Protein AF-A0AAV4R094-F1 (afdb_monomer_lite)

Secondary structure (DSSP, 8-state):
-HHHHHHHHHHHHHTT--HHHHHHHHHHHHHHTTSHHHHHHHHHTHHHHHHHHHHHHHH-GGGHHHHHHHHHHHHHHHHTT----HHHHHHHHHHHHHH---HHHHHHHHHHHHHHHHH-HHHHHHHHHTTHHHHHHHGGGS---HHHHHHHHHHHHHH--

Organism: Caerostris extrusa (NCBI:txid172846)

pLDDT: mean 92.11, std 7.16, range [56.78, 98.31]

Foldseek 3Di:
DVVVVLVVLLVQLVVLPDPVSVLVSLVVLLCLLVDDVSVLVCQVCVLSVLVSLLVNLQVDLVCLQSVLSNLVSVLVCVVVVHPHPLLSSLVSLLSSLLRHQDQVSNLSSLVSLVVCVVVPVVNLVSCLVVLSLVSLVVCPPHDHDPSSVVSSVVVNVSNPD

Radius of gyration: 15.34 Å; chains: 1; bounding box: 38×36×38 Å

Sequence (161 aa):
MTDLVFHHLLQILKLEKPHVISTLALKTLCNYFYFKEGADLMVKFQKKIFNLVEQAVRSCENLHALVSMLYMNYAVAVYKHLLVSMGAYCLSLQKIVQIIKNPHSMFKLFVTIETMCIRHTSAYLTFKSLNLYSTLVTCKEYELDYKGNTIFKKLLKRFKP

Structure (mmCIF, N/CA/C/O backbone):
data_AF-A0AAV4R094-F1
#
_entry.id   AF-A0AAV4R094-F1
#
loop_
_atom_site.group_PDB
_atom_site.id
_atom_site.type_symbol
_atom_site.label_atom_id
_atom_site.label_alt_id
_atom_site.label_comp_id
_atom_site.label_asym_id
_atom_site.label_entity_id
_atom_site.label_seq_id
_atom_site.pdbx_PDB_ins_code
_atom_site.Cartn_x
_atom_site.Cartn_y
_atom_site.Cartn_z
_atom_site.occupancy
_atom_site.B_iso_or_equiv
_atom_site.auth_seq_id
_atom_site.auth_comp_id
_atom_site.auth_asym_id
_atom_site.auth_atom_id
_atom_site.pdbx_PDB_model_num
ATOM 1 N N . MET A 1 1 ? 18.091 -9.233 -18.490 1.00 56.78 1 MET A N 1
ATOM 2 C CA . MET A 1 1 ? 18.515 -10.040 -17.319 1.00 56.78 1 MET A CA 1
ATOM 3 C C . MET A 1 1 ? 17.735 -9.661 -16.055 1.00 56.78 1 MET A C 1
ATOM 5 O O . MET A 1 1 ? 17.260 -10.554 -15.366 1.00 56.78 1 MET A O 1
ATOM 9 N N . THR A 1 2 ? 17.520 -8.366 -15.794 1.00 62.50 2 THR A N 1
ATOM 10 C CA . THR A 1 2 ? 16.761 -7.818 -14.648 1.00 62.50 2 THR A CA 1
ATOM 11 C C . THR A 1 2 ? 15.332 -8.358 -14.529 1.00 62.50 2 THR A C 1
ATOM 13 O O . THR A 1 2 ? 14.902 -8.713 -13.433 1.00 62.50 2 THR A O 1
ATOM 16 N N . ASP A 1 3 ? 14.630 -8.519 -15.655 1.00 76.31 3 ASP A N 1
ATOM 17 C CA . ASP A 1 3 ? 13.266 -9.060 -15.678 1.00 76.31 3 ASP A CA 1
ATOM 18 C C . ASP A 1 3 ? 13.194 -10.506 -15.171 1.00 76.31 3 ASP A C 1
ATOM 20 O O . ASP A 1 3 ? 12.258 -10.845 -14.454 1.00 76.31 3 ASP A O 1
ATOM 24 N N . LEU A 1 4 ? 14.172 -11.365 -15.481 1.00 84.31 4 LEU A N 1
ATOM 25 C CA . LEU A 1 4 ? 14.138 -12.776 -15.071 1.00 84.31 4 LEU A CA 1
ATOM 26 C C . LEU A 1 4 ? 14.252 -12.917 -13.547 1.00 84.31 4 LEU A C 1
ATOM 28 O O . LEU A 1 4 ? 13.451 -13.616 -12.925 1.00 84.31 4 LEU A O 1
ATOM 32 N N . VAL A 1 5 ? 15.203 -12.195 -12.945 1.00 86.44 5 VAL A N 1
ATOM 33 C CA . VAL A 1 5 ? 15.382 -12.150 -11.485 1.00 86.44 5 VAL A CA 1
ATOM 34 C C . VAL A 1 5 ? 14.124 -11.597 -10.816 1.00 86.44 5 VAL A C 1
ATOM 36 O O . VAL A 1 5 ? 13.640 -12.163 -9.837 1.00 86.44 5 VAL A O 1
ATOM 39 N N . PHE A 1 6 ? 13.531 -10.549 -11.388 1.00 89.75 6 PHE A N 1
ATOM 40 C CA . PHE A 1 6 ? 12.298 -9.964 -10.876 1.00 89.75 6 PHE A CA 1
ATOM 41 C C . PHE A 1 6 ? 11.125 -10.955 -10.884 1.00 89.75 6 PHE A C 1
ATOM 43 O O . PHE A 1 6 ? 10.424 -11.109 -9.884 1.00 89.75 6 PHE A O 1
ATOM 50 N N . HIS A 1 7 ? 10.932 -11.691 -11.982 1.00 91.19 7 HIS A N 1
ATOM 51 C CA . HIS A 1 7 ? 9.893 -12.719 -12.063 1.00 91.19 7 HIS A CA 1
ATOM 52 C C . HIS A 1 7 ? 10.113 -13.841 -11.047 1.00 91.19 7 HIS A C 1
ATOM 54 O O . HIS A 1 7 ? 9.142 -14.305 -10.445 1.00 91.19 7 HIS A O 1
ATOM 60 N N . HIS A 1 8 ? 11.366 -14.238 -10.819 1.00 88.81 8 HIS A N 1
ATOM 61 C CA . HIS A 1 8 ? 11.705 -15.226 -9.804 1.00 88.81 8 HIS A CA 1
ATOM 62 C C . HIS A 1 8 ? 11.341 -14.744 -8.388 1.00 88.81 8 HIS A C 1
ATOM 64 O O . HIS A 1 8 ? 10.715 -15.484 -7.631 1.00 88.81 8 HIS A O 1
ATOM 70 N N . LEU A 1 9 ? 11.610 -13.476 -8.052 1.00 89.75 9 LEU A N 1
ATOM 71 C CA . LEU A 1 9 ? 11.192 -12.883 -6.772 1.00 89.75 9 LEU A CA 1
ATOM 72 C C . LEU A 1 9 ? 9.668 -12.908 -6.586 1.00 89.75 9 LEU A C 1
ATOM 74 O O . LEU A 1 9 ? 9.177 -13.228 -5.504 1.00 89.75 9 LEU A O 1
ATOM 78 N N . LEU A 1 10 ? 8.898 -12.627 -7.643 1.00 90.44 10 LEU A N 1
ATOM 79 C CA . LEU A 1 10 ? 7.436 -12.722 -7.579 1.00 90.44 10 LEU A CA 1
ATOM 80 C C . LEU A 1 10 ? 6.953 -14.168 -7.396 1.00 90.44 10 LEU A C 1
ATOM 82 O O . LEU A 1 10 ? 5.951 -14.398 -6.721 1.00 90.44 10 LEU A O 1
ATOM 86 N N . GLN A 1 11 ? 7.642 -15.148 -7.985 1.00 88.69 11 GLN A N 1
ATOM 87 C CA . GLN A 1 11 ? 7.332 -16.564 -7.768 1.00 88.69 11 GLN A CA 1
ATOM 88 C C . GLN A 1 11 ? 7.616 -16.992 -6.328 1.00 88.69 11 GLN A C 1
ATOM 90 O O . GLN A 1 11 ? 6.815 -17.728 -5.757 1.00 88.69 11 GLN A O 1
ATOM 95 N N . ILE A 1 12 ? 8.697 -16.497 -5.720 1.00 86.19 12 ILE A N 1
ATOM 96 C CA . ILE A 1 12 ? 8.996 -16.743 -4.304 1.00 86.19 12 ILE A CA 1
ATOM 97 C C . ILE A 1 12 ? 7.835 -16.279 -3.418 1.00 86.19 12 ILE A C 1
ATOM 99 O O . ILE A 1 12 ? 7.377 -17.054 -2.581 1.00 86.19 12 ILE A O 1
ATOM 103 N N . LEU A 1 13 ? 7.322 -15.061 -3.638 1.00 83.75 13 LEU A N 1
ATOM 104 C CA . LEU A 1 13 ? 6.181 -14.544 -2.872 1.00 83.75 13 LEU A CA 1
ATOM 105 C C . LEU A 1 13 ? 4.889 -15.335 -3.112 1.00 83.75 13 LEU A C 1
ATOM 107 O O . LEU A 1 13 ? 4.075 -15.448 -2.204 1.00 83.75 13 LEU A O 1
ATOM 111 N N . LYS A 1 14 ? 4.698 -15.892 -4.314 1.00 82.00 14 LYS A N 1
ATOM 112 C CA . LYS A 1 14 ? 3.514 -16.698 -4.652 1.00 82.00 14 LYS A CA 1
ATOM 113 C C . LYS A 1 14 ? 3.489 -18.044 -3.930 1.00 82.00 14 LYS A C 1
ATOM 115 O O . LYS A 1 14 ? 2.421 -18.540 -3.606 1.00 82.00 14 LYS A O 1
ATOM 120 N N . LEU A 1 15 ? 4.648 -18.672 -3.758 1.00 72.12 15 LEU A N 1
ATOM 121 C CA . LEU A 1 15 ? 4.747 -20.070 -3.332 1.00 72.12 15 LEU A CA 1
ATOM 122 C C . LEU A 1 15 ? 4.692 -20.265 -1.809 1.00 72.12 15 LEU A C 1
ATOM 124 O O . LEU A 1 15 ? 5.057 -21.345 -1.354 1.00 72.12 15 LEU A O 1
ATOM 128 N N . GLU A 1 16 ? 4.311 -19.236 -1.040 1.00 66.19 16 GLU A N 1
ATOM 129 C CA . GLU A 1 16 ? 4.264 -19.260 0.435 1.00 66.19 16 GLU A CA 1
ATOM 130 C C . GLU A 1 16 ? 5.509 -19.926 1.049 1.00 66.19 16 GLU A C 1
ATOM 132 O O . GLU A 1 16 ? 5.448 -20.729 1.978 1.00 66.19 16 GLU A O 1
ATOM 137 N N . LYS A 1 17 ? 6.679 -19.619 0.470 1.00 67.75 17 LYS A N 1
ATOM 138 C CA . LYS A 1 17 ? 7.967 -20.180 0.886 1.00 67.75 17 LYS A CA 1
ATOM 139 C C . LYS A 1 17 ? 8.249 -19.839 2.359 1.00 67.75 17 LYS A C 1
ATOM 141 O O . LYS A 1 17 ? 7.684 -18.866 2.869 1.00 67.75 17 LYS A O 1
ATOM 146 N N . PRO A 1 18 ? 9.164 -20.581 3.026 1.00 69.19 18 PRO A N 1
ATOM 147 C CA . PRO A 1 18 ? 9.541 -20.324 4.414 1.00 69.19 18 PRO A CA 1
ATOM 148 C C . PRO A 1 18 ? 9.716 -18.830 4.690 1.00 69.19 18 PRO A C 1
ATOM 150 O O . PRO A 1 18 ? 10.307 -18.123 3.870 1.00 69.19 18 PRO A O 1
ATOM 153 N N . HIS A 1 19 ? 9.222 -18.355 5.837 1.00 74.19 19 HIS A N 1
ATOM 154 C CA . HIS A 1 19 ? 9.100 -16.925 6.154 1.00 74.19 19 HIS A CA 1
ATOM 155 C C . HIS A 1 19 ? 10.361 -16.096 5.851 1.00 74.19 19 HIS A C 1
ATOM 157 O O . HIS A 1 19 ? 10.260 -14.952 5.403 1.00 74.19 19 HIS A O 1
ATOM 163 N N . VAL A 1 20 ? 11.550 -16.677 6.032 1.00 80.88 20 VAL A N 1
ATOM 164 C CA . VAL A 1 20 ? 12.847 -16.054 5.723 1.00 80.88 20 VAL A CA 1
ATOM 165 C C . VAL A 1 20 ? 12.977 -15.684 4.241 1.00 80.88 20 VAL A C 1
ATOM 167 O O . VAL A 1 20 ? 13.385 -14.570 3.917 1.00 80.88 20 VAL A O 1
ATOM 170 N N . ILE A 1 21 ? 12.592 -16.579 3.330 1.00 83.88 21 ILE A N 1
ATOM 171 C CA . ILE A 1 21 ? 12.726 -16.367 1.884 1.00 83.88 21 ILE A CA 1
ATOM 172 C C . ILE A 1 21 ? 11.742 -15.284 1.419 1.00 83.88 21 ILE A C 1
ATOM 174 O O . ILE A 1 21 ? 12.127 -14.375 0.684 1.00 83.88 21 ILE A O 1
ATOM 178 N N . SER A 1 22 ? 10.503 -15.310 1.917 1.00 84.81 22 SER A N 1
ATOM 179 C CA . SER A 1 22 ? 9.492 -14.276 1.645 1.00 84.81 22 SER A CA 1
ATOM 180 C C . SER A 1 22 ? 9.914 -12.900 2.180 1.00 84.81 22 SER A C 1
ATOM 182 O O . SER A 1 22 ? 9.751 -11.885 1.502 1.00 84.81 22 SER A O 1
ATOM 184 N N . THR A 1 23 ? 10.543 -12.865 3.360 1.00 89.94 23 THR A N 1
ATOM 185 C CA . THR A 1 23 ? 11.120 -11.647 3.952 1.00 89.94 23 THR A CA 1
ATOM 186 C C . THR A 1 23 ? 12.227 -11.068 3.069 1.00 89.94 23 THR A C 1
ATOM 188 O O . THR A 1 23 ? 12.237 -9.866 2.803 1.00 89.94 23 THR A O 1
ATOM 191 N N . LEU A 1 24 ? 13.156 -11.905 2.594 1.00 91.12 24 LEU A N 1
ATOM 192 C CA . LEU A 1 24 ? 14.241 -11.470 1.711 1.00 91.12 24 LEU A CA 1
ATOM 193 C C . LEU A 1 24 ? 13.711 -10.991 0.360 1.00 91.12 24 LEU A C 1
ATOM 195 O O . LEU A 1 24 ? 14.120 -9.930 -0.100 1.00 91.12 24 LEU A O 1
ATOM 199 N N . ALA A 1 25 ? 12.761 -11.708 -0.240 1.00 92.38 25 ALA A N 1
ATOM 200 C CA . ALA A 1 25 ? 12.142 -11.283 -1.490 1.00 92.38 25 ALA A CA 1
ATOM 201 C C . ALA A 1 25 ? 11.470 -9.911 -1.350 1.00 92.38 25 ALA A C 1
ATOM 203 O O . ALA A 1 25 ? 11.681 -9.038 -2.189 1.00 92.38 25 ALA A O 1
ATOM 204 N N . LEU A 1 26 ? 10.729 -9.683 -0.262 1.00 93.75 26 LEU A N 1
ATOM 205 C CA . LEU A 1 26 ? 10.066 -8.405 -0.019 1.00 93.75 26 LEU A CA 1
ATOM 206 C C . LEU A 1 26 ? 11.062 -7.269 0.265 1.00 93.75 26 LEU A C 1
ATOM 208 O O . LEU A 1 26 ? 10.890 -6.177 -0.271 1.00 93.75 26 LEU A O 1
ATOM 212 N N . LYS A 1 27 ? 12.136 -7.522 1.030 1.00 94.81 27 LYS A N 1
ATOM 213 C CA . LYS A 1 27 ? 13.251 -6.566 1.194 1.00 94.81 27 LYS A CA 1
ATOM 214 C C . LYS A 1 27 ? 13.854 -6.183 -0.151 1.00 94.81 27 LYS A C 1
ATOM 216 O O . LYS A 1 27 ? 14.048 -5.002 -0.426 1.00 94.81 27 LYS A O 1
ATOM 221 N N . THR A 1 28 ? 14.112 -7.176 -0.995 1.00 95.12 28 THR A N 1
ATOM 222 C CA . THR A 1 28 ? 14.647 -6.951 -2.331 1.00 95.12 28 THR A CA 1
ATOM 223 C C . THR A 1 28 ? 13.688 -6.086 -3.145 1.00 95.12 28 THR A C 1
ATOM 225 O O . THR A 1 28 ? 14.118 -5.059 -3.656 1.00 95.12 28 THR A O 1
ATOM 228 N N . LEU A 1 29 ? 12.386 -6.396 -3.182 1.00 95.88 29 LEU A N 1
ATOM 229 C CA . LEU A 1 29 ? 11.380 -5.559 -3.854 1.00 95.88 29 LEU A CA 1
ATOM 230 C C . LEU A 1 29 ? 11.325 -4.123 -3.310 1.00 95.88 29 LEU A C 1
ATOM 232 O O . LEU A 1 29 ? 11.198 -3.185 -4.093 1.00 95.88 29 LEU A O 1
ATOM 236 N N . CYS A 1 30 ? 11.455 -3.917 -1.997 1.00 96.88 30 CYS A N 1
ATOM 237 C CA . CYS A 1 30 ? 11.569 -2.568 -1.441 1.00 96.88 30 CYS A CA 1
ATOM 238 C C . CYS A 1 30 ? 12.788 -1.831 -2.016 1.00 96.88 30 CYS A C 1
ATOM 240 O O . CYS A 1 30 ? 12.668 -0.667 -2.395 1.00 96.88 30 CYS A O 1
ATOM 242 N N . ASN A 1 31 ? 13.926 -2.515 -2.147 1.00 96.81 31 ASN A N 1
ATOM 243 C CA . ASN A 1 31 ? 15.164 -1.944 -2.680 1.00 96.81 31 ASN A CA 1
ATOM 244 C C . ASN A 1 31 ? 15.123 -1.681 -4.194 1.00 96.81 31 ASN A C 1
ATOM 246 O O . ASN A 1 31 ? 15.848 -0.807 -4.664 1.00 96.81 31 ASN A O 1
ATOM 250 N N . TYR A 1 32 ? 14.257 -2.357 -4.961 1.00 96.12 32 TYR A N 1
ATOM 251 C CA . TYR A 1 32 ? 14.085 -2.083 -6.398 1.00 96.12 32 TYR A CA 1
ATOM 252 C C . TYR A 1 32 ? 13.698 -0.618 -6.673 1.00 96.12 32 TYR A C 1
ATOM 254 O O . TYR A 1 32 ? 14.049 -0.089 -7.719 1.00 96.12 32 TYR A O 1
ATOM 262 N N . PHE A 1 33 ? 13.060 0.076 -5.725 1.00 96.69 33 PHE A N 1
ATOM 263 C CA . PHE A 1 33 ? 12.726 1.499 -5.859 1.00 96.69 33 PHE A CA 1
ATOM 264 C C . PHE A 1 33 ? 13.925 2.461 -5.799 1.00 96.69 33 PHE A C 1
ATOM 266 O O . PHE A 1 33 ? 13.756 3.650 -6.079 1.00 96.69 33 PHE A O 1
ATOM 273 N N . TYR A 1 34 ? 15.113 1.993 -5.405 1.00 94.25 34 TYR A N 1
ATOM 274 C CA . TYR A 1 34 ? 16.302 2.842 -5.299 1.00 94.25 34 TYR A CA 1
ATOM 275 C C . TYR A 1 34 ? 16.873 3.225 -6.675 1.00 94.25 34 TYR A C 1
ATOM 277 O O . TYR A 1 34 ? 17.371 4.337 -6.841 1.00 94.25 34 TYR A O 1
ATOM 285 N N . PHE A 1 35 ? 16.741 2.347 -7.673 1.00 91.81 35 PHE A N 1
ATOM 286 C CA . PHE A 1 35 ? 17.236 2.558 -9.038 1.00 91.81 35 PHE A CA 1
ATOM 287 C C . PHE A 1 35 ? 16.067 2.721 -10.018 1.00 91.81 35 PHE A C 1
ATOM 289 O O . PHE A 1 35 ? 14.991 2.160 -9.804 1.00 91.81 35 PHE A O 1
ATOM 296 N N . LYS A 1 36 ? 16.266 3.478 -11.103 1.00 91.50 36 LYS A N 1
ATOM 297 C CA . LYS A 1 36 ? 15.194 3.852 -12.041 1.00 91.50 36 LYS A CA 1
ATOM 298 C C . LYS A 1 36 ? 14.546 2.633 -12.700 1.00 91.50 36 LYS A C 1
ATOM 300 O O . LYS A 1 36 ? 13.336 2.462 -12.610 1.00 91.50 36 LYS A O 1
ATOM 305 N N . GLU A 1 37 ? 15.355 1.753 -13.280 1.00 93.38 37 GLU A N 1
ATOM 306 C CA . GLU A 1 37 ? 14.902 0.542 -13.971 1.00 93.38 37 GLU A CA 1
ATOM 307 C C . GLU A 1 37 ? 14.136 -0.380 -13.019 1.00 93.38 37 GLU A C 1
ATOM 309 O O . GLU A 1 37 ? 13.174 -1.046 -13.402 1.00 93.38 37 GLU A O 1
ATOM 314 N N . GLY A 1 38 ? 14.554 -0.408 -11.752 1.00 95.31 38 GLY A N 1
ATOM 315 C CA . GLY A 1 38 ? 13.879 -1.193 -10.738 1.00 95.31 38 GLY A CA 1
ATOM 316 C C . GLY A 1 38 ? 12.522 -0.606 -10.354 1.00 95.31 38 GLY A C 1
ATOM 317 O O . GLY A 1 38 ? 11.539 -1.345 -10.285 1.00 95.31 38 GLY A O 1
ATOM 318 N N . ALA A 1 39 ? 12.434 0.713 -10.175 1.00 96.38 39 ALA A N 1
ATOM 319 C CA . ALA A 1 39 ? 11.173 1.400 -9.918 1.00 96.38 39 ALA A CA 1
ATOM 320 C C . ALA A 1 39 ? 10.187 1.224 -11.088 1.00 96.38 39 ALA A C 1
ATOM 322 O O . ALA A 1 39 ? 9.007 0.957 -10.852 1.00 96.38 39 ALA A O 1
ATOM 323 N N . ASP A 1 40 ? 10.672 1.271 -12.331 1.00 95.62 40 ASP A N 1
ATOM 324 C CA . ASP A 1 40 ? 9.862 1.023 -13.528 1.00 95.62 40 ASP A CA 1
ATOM 325 C C . ASP A 1 40 ? 9.262 -0.394 -13.522 1.00 95.62 40 ASP A C 1
ATOM 327 O O . ASP A 1 40 ? 8.079 -0.571 -13.824 1.00 95.62 40 ASP A O 1
ATOM 331 N N . LEU A 1 41 ? 10.024 -1.409 -13.092 1.00 96.38 41 LEU A N 1
ATOM 332 C CA . LEU A 1 41 ? 9.503 -2.770 -12.906 1.00 96.38 41 LEU A CA 1
ATOM 333 C C . LEU A 1 41 ? 8.444 -2.846 -11.802 1.00 96.38 41 LEU A C 1
ATOM 335 O O . LEU A 1 41 ? 7.411 -3.496 -11.991 1.00 96.38 41 LEU A O 1
ATOM 339 N N . MET A 1 42 ? 8.653 -2.160 -10.676 1.00 97.50 42 MET A N 1
ATOM 340 C CA . MET A 1 42 ? 7.665 -2.112 -9.594 1.00 97.50 42 MET A CA 1
ATOM 341 C C . MET A 1 42 ? 6.337 -1.521 -10.079 1.00 97.50 42 MET A C 1
ATOM 343 O O . MET A 1 42 ? 5.274 -2.074 -9.803 1.00 97.50 42 MET A O 1
ATOM 347 N N . VAL A 1 43 ? 6.381 -0.452 -10.875 1.00 97.06 43 VAL A N 1
ATOM 348 C CA . VAL A 1 43 ? 5.184 0.163 -11.468 1.00 97.06 43 VAL A CA 1
ATOM 349 C C . VAL A 1 43 ? 4.546 -0.746 -12.518 1.00 97.06 43 VAL A C 1
ATOM 351 O O . VAL A 1 43 ? 3.340 -0.993 -12.468 1.00 97.06 43 VAL A 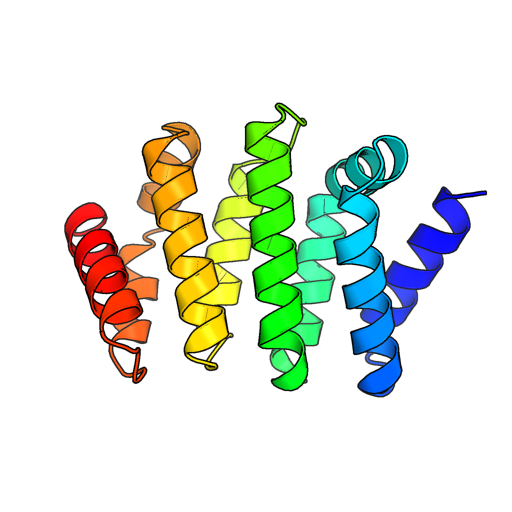O 1
ATOM 354 N N . LYS A 1 44 ? 5.344 -1.320 -13.425 1.00 96.25 44 LYS A N 1
ATOM 355 C CA . LYS A 1 44 ? 4.873 -2.229 -14.484 1.00 96.25 44 LYS A CA 1
ATOM 356 C C . LYS A 1 44 ? 4.111 -3.433 -13.924 1.00 96.25 44 LYS A C 1
ATOM 358 O O . LYS A 1 44 ? 3.092 -3.835 -14.481 1.00 96.25 44 LYS A O 1
ATOM 363 N N . PHE A 1 45 ? 4.577 -3.999 -12.811 1.00 96.44 45 PHE A N 1
ATOM 364 C CA . PHE A 1 45 ? 3.979 -5.183 -12.184 1.00 96.44 45 PHE A CA 1
ATOM 365 C C . PHE A 1 45 ? 3.140 -4.871 -10.935 1.00 96.44 45 PHE A C 1
ATOM 367 O O . PHE A 1 45 ? 2.760 -5.793 -10.207 1.00 96.44 45 PHE A O 1
ATOM 374 N N . GLN A 1 46 ? 2.789 -3.602 -10.711 1.00 97.31 46 GLN A N 1
ATOM 375 C CA . GLN A 1 46 ? 2.128 -3.093 -9.506 1.00 97.31 46 GLN A CA 1
ATOM 376 C C . GLN A 1 46 ? 0.968 -3.972 -9.011 1.00 97.31 46 GLN A C 1
ATOM 378 O O . GLN A 1 46 ? 0.970 -4.423 -7.867 1.00 97.31 46 GLN A O 1
ATOM 383 N N . LYS A 1 47 ? -0.022 -4.260 -9.871 1.00 96.12 47 LYS A N 1
ATOM 384 C CA . LYS A 1 47 ? -1.207 -5.058 -9.491 1.00 96.12 47 LYS A CA 1
ATOM 385 C C . LYS A 1 47 ? -0.833 -6.466 -9.022 1.00 96.12 47 LYS A C 1
ATOM 387 O O . LYS A 1 47 ? -1.388 -6.964 -8.047 1.00 96.12 47 LYS A O 1
ATOM 392 N N . LYS A 1 48 ? 0.121 -7.104 -9.706 1.00 96.00 48 LYS A N 1
ATOM 393 C CA . LYS A 1 48 ? 0.594 -8.448 -9.358 1.00 96.00 48 LYS A CA 1
ATOM 394 C C . LYS A 1 48 ? 1.314 -8.435 -8.012 1.00 96.00 48 LYS A C 1
ATOM 396 O O . LYS A 1 48 ? 1.049 -9.298 -7.185 1.00 96.00 48 LYS A O 1
ATOM 401 N N . ILE A 1 49 ? 2.172 -7.442 -7.782 1.00 97.19 49 ILE A N 1
ATOM 402 C CA . ILE A 1 49 ? 2.888 -7.264 -6.511 1.00 97.19 49 ILE A CA 1
ATOM 403 C C . ILE A 1 49 ? 1.896 -7.075 -5.364 1.00 97.19 49 ILE A C 1
ATOM 405 O O . ILE A 1 49 ? 2.013 -7.752 -4.351 1.00 97.19 49 ILE A O 1
ATOM 409 N N . PHE A 1 50 ? 0.892 -6.215 -5.535 1.00 97.31 50 PHE A N 1
ATOM 410 C CA . PHE A 1 50 ? -0.137 -5.978 -4.523 1.00 97.31 50 PHE A CA 1
ATOM 411 C C . PHE A 1 50 ? -0.895 -7.241 -4.131 1.00 97.31 50 PHE A C 1
ATOM 413 O O . PHE A 1 50 ? -1.026 -7.505 -2.942 1.00 97.31 50 PHE A O 1
ATOM 420 N N . ASN A 1 51 ? -1.323 -8.049 -5.100 1.00 94.56 51 ASN A N 1
ATOM 421 C CA . ASN A 1 51 ? -2.021 -9.299 -4.802 1.00 94.56 51 ASN A CA 1
ATOM 422 C C . ASN A 1 51 ? -1.131 -10.283 -4.027 1.00 94.56 51 ASN A C 1
ATOM 424 O O . ASN A 1 51 ? -1.580 -10.885 -3.056 1.00 94.56 51 ASN A O 1
ATOM 428 N N . LEU A 1 52 ? 0.137 -10.420 -4.429 1.00 93.69 52 LEU A N 1
ATOM 429 C CA . LEU A 1 52 ? 1.090 -11.313 -3.762 1.00 93.69 52 LEU A CA 1
ATOM 430 C C . LEU A 1 52 ? 1.415 -10.845 -2.339 1.00 93.69 52 LEU A C 1
ATOM 432 O O . LEU A 1 52 ? 1.502 -11.654 -1.422 1.00 93.69 52 LEU A O 1
ATOM 436 N N . VAL A 1 53 ? 1.566 -9.537 -2.143 1.00 94.06 53 VAL A N 1
ATOM 437 C CA . VAL A 1 53 ? 1.838 -8.944 -0.830 1.00 94.06 53 VAL A CA 1
ATOM 438 C C . VAL A 1 53 ? 0.629 -9.061 0.095 1.00 94.06 53 VAL A C 1
ATOM 440 O O . VAL A 1 53 ? 0.804 -9.390 1.263 1.00 94.06 53 VAL A O 1
ATOM 443 N N . GLU A 1 54 ? -0.586 -8.852 -0.418 1.00 93.81 54 GLU A N 1
ATOM 444 C CA . GLU A 1 54 ? -1.831 -9.045 0.335 1.00 93.81 54 GLU A CA 1
ATOM 445 C C . GLU A 1 54 ? -1.966 -10.490 0.845 1.00 93.81 54 GLU A C 1
ATOM 447 O O . GLU A 1 54 ? -2.406 -10.710 1.970 1.00 93.81 54 GLU A O 1
ATOM 452 N N . GLN A 1 55 ? -1.562 -11.479 0.041 1.00 90.69 55 GLN A N 1
ATOM 453 C CA . GLN A 1 55 ? -1.531 -12.888 0.447 1.00 90.69 55 GLN A CA 1
ATOM 454 C C . GLN A 1 55 ? -0.435 -13.148 1.487 1.00 90.69 55 GLN A C 1
ATOM 456 O O . GLN A 1 55 ? -0.719 -13.666 2.565 1.00 90.69 55 GLN A O 1
ATOM 461 N N . ALA A 1 56 ? 0.798 -12.718 1.211 1.00 89.38 56 ALA A N 1
ATOM 462 C CA . ALA A 1 56 ? 1.940 -12.956 2.091 1.00 89.38 56 ALA A CA 1
ATOM 463 C C . ALA A 1 56 ? 1.779 -12.300 3.474 1.00 89.38 56 ALA A C 1
ATOM 465 O O . ALA A 1 56 ? 2.162 -12.877 4.487 1.00 89.38 56 ALA A O 1
ATOM 466 N N . VAL A 1 57 ? 1.199 -11.100 3.546 1.00 90.81 57 VAL A N 1
ATOM 467 C CA . VAL A 1 57 ? 1.052 -10.373 4.815 1.00 90.81 57 VAL A CA 1
ATOM 468 C C . VAL A 1 57 ? 0.034 -11.022 5.756 1.00 90.81 57 VAL A C 1
ATOM 470 O O . VAL A 1 57 ? 0.173 -10.903 6.968 1.00 90.81 57 VAL A O 1
ATOM 473 N N . ARG A 1 58 ? -0.951 -11.759 5.222 1.00 90.19 58 ARG A N 1
ATOM 474 C CA . ARG A 1 58 ? -1.935 -12.495 6.029 1.00 90.19 58 ARG A CA 1
ATOM 475 C C . ARG A 1 58 ? -1.334 -13.717 6.715 1.00 90.19 58 ARG A C 1
ATOM 477 O O . ARG A 1 58 ? -1.829 -14.111 7.764 1.00 90.19 58 ARG A O 1
ATOM 484 N N . SER A 1 59 ? -0.297 -14.314 6.132 1.00 84.81 59 SER A N 1
ATOM 485 C CA . SER A 1 59 ? 0.326 -15.527 6.666 1.00 84.81 59 SER A CA 1
ATOM 486 C C . SER A 1 59 ? 1.467 -15.248 7.644 1.00 84.81 59 SER A C 1
ATOM 488 O O . SER A 1 59 ? 1.910 -16.167 8.331 1.00 84.81 59 SER A O 1
ATOM 490 N N . CYS A 1 60 ? 1.979 -14.011 7.723 1.00 84.56 60 CYS A N 1
ATOM 491 C CA . CYS A 1 60 ? 3.150 -13.705 8.542 1.00 84.56 60 CYS A CA 1
ATOM 492 C C . CYS A 1 60 ? 3.211 -12.247 9.020 1.00 84.56 60 CYS A C 1
ATOM 494 O O . CYS A 1 60 ? 3.558 -11.340 8.259 1.00 84.56 60 CYS A O 1
ATOM 496 N N . GLU A 1 61 ? 3.013 -12.032 10.323 1.00 86.44 61 GLU A N 1
ATOM 497 C CA . GLU A 1 61 ? 3.084 -10.693 10.927 1.00 86.44 61 GLU A CA 1
ATOM 498 C C . GLU A 1 61 ? 4.476 -10.047 10.827 1.00 86.44 61 GLU A C 1
ATOM 500 O O . GLU A 1 61 ? 4.596 -8.821 10.765 1.00 86.44 61 GLU A O 1
ATOM 505 N N . ASN A 1 62 ? 5.541 -10.851 10.715 1.00 87.38 62 ASN A N 1
ATOM 506 C CA . ASN A 1 62 ? 6.910 -10.351 10.534 1.00 87.38 62 ASN A CA 1
ATOM 507 C C . ASN A 1 62 ? 7.080 -9.549 9.231 1.00 87.38 62 ASN A C 1
ATOM 509 O O . ASN A 1 62 ? 8.030 -8.776 9.094 1.00 87.38 62 ASN A O 1
ATOM 513 N N . LEU A 1 63 ? 6.158 -9.695 8.274 1.00 92.31 63 LEU A N 1
ATOM 514 C CA . LEU A 1 63 ? 6.178 -8.942 7.024 1.00 92.31 63 LEU A CA 1
ATOM 515 C C . LEU A 1 63 ? 5.553 -7.547 7.153 1.00 92.31 63 LEU A C 1
ATOM 517 O O . LEU A 1 63 ? 5.802 -6.714 6.283 1.00 92.31 63 LEU A O 1
ATOM 521 N N . HIS A 1 64 ? 4.816 -7.234 8.227 1.00 94.44 64 HIS A N 1
ATOM 522 C CA . HIS A 1 64 ? 4.119 -5.947 8.398 1.00 94.44 64 HIS A CA 1
ATOM 523 C C . HIS A 1 64 ? 5.040 -4.730 8.181 1.00 94.44 64 HIS A C 1
ATOM 525 O O . HIS A 1 64 ? 4.690 -3.780 7.469 1.00 94.44 64 HIS A O 1
ATOM 531 N N . ALA A 1 65 ? 6.253 -4.773 8.737 1.00 94.50 65 ALA A N 1
ATOM 532 C CA . ALA A 1 65 ? 7.214 -3.677 8.629 1.00 94.50 65 ALA A CA 1
ATOM 533 C C . ALA A 1 65 ? 7.726 -3.478 7.192 1.00 94.50 65 ALA A C 1
ATOM 535 O O . ALA A 1 65 ? 7.905 -2.347 6.741 1.00 94.50 65 ALA A O 1
ATOM 536 N N . LEU A 1 66 ? 7.940 -4.570 6.459 1.00 96.00 66 LEU A N 1
ATOM 537 C CA . LEU A 1 66 ? 8.411 -4.525 5.076 1.00 96.00 66 LEU A CA 1
ATOM 538 C C . LEU A 1 66 ? 7.294 -4.138 4.112 1.00 96.00 66 LEU A C 1
ATOM 540 O O . LEU A 1 66 ? 7.518 -3.351 3.199 1.00 96.00 66 LEU A O 1
ATOM 544 N N . VAL A 1 67 ? 6.080 -4.636 4.345 1.00 96.81 67 VAL A N 1
ATOM 545 C CA . VAL A 1 67 ? 4.906 -4.265 3.558 1.00 96.81 67 VAL A CA 1
ATOM 546 C C . VAL A 1 67 ? 4.618 -2.781 3.727 1.00 96.81 67 VAL A C 1
ATOM 548 O O . VAL A 1 67 ? 4.502 -2.077 2.732 1.00 96.81 67 VAL A O 1
ATOM 551 N N . SER A 1 68 ? 4.591 -2.260 4.956 1.00 97.12 68 SER A N 1
ATOM 552 C CA . SER A 1 68 ? 4.396 -0.818 5.165 1.00 97.12 68 SER A CA 1
ATOM 553 C C . SER A 1 68 ? 5.465 0.033 4.469 1.00 97.12 68 SER A C 1
ATOM 555 O O . SER A 1 68 ? 5.131 1.039 3.844 1.00 97.12 68 SER A O 1
ATOM 557 N N . MET A 1 69 ? 6.726 -0.411 4.471 1.00 97.38 69 MET A N 1
ATOM 558 C CA . MET A 1 69 ? 7.804 0.229 3.710 1.00 97.38 69 MET A CA 1
ATOM 559 C C . MET A 1 69 ? 7.574 0.174 2.193 1.00 97.38 69 MET A C 1
ATOM 561 O O . MET A 1 69 ? 7.786 1.173 1.510 1.00 97.38 69 MET A O 1
ATOM 565 N N . LEU A 1 70 ? 7.084 -0.947 1.658 1.00 98.00 70 LEU A N 1
ATOM 566 C CA . LEU A 1 70 ? 6.752 -1.072 0.240 1.00 98.00 70 LEU A CA 1
ATOM 567 C C . LEU A 1 70 ? 5.712 -0.022 -0.190 1.00 98.00 70 LEU A C 1
ATOM 569 O O . LEU A 1 70 ? 5.900 0.644 -1.207 1.00 98.00 70 LEU A O 1
ATOM 573 N N . TYR A 1 71 ? 4.640 0.176 0.587 1.00 98.19 71 TYR A N 1
ATOM 574 C CA . TYR A 1 71 ? 3.622 1.194 0.277 1.00 98.19 71 TYR A CA 1
ATOM 575 C C . TYR A 1 71 ? 4.150 2.624 0.400 1.00 98.19 71 TYR A C 1
ATOM 577 O O . TYR A 1 71 ? 3.736 3.479 -0.389 1.00 98.19 71 TYR A O 1
ATOM 585 N N . MET A 1 72 ? 5.073 2.882 1.331 1.00 97.75 72 MET A N 1
ATOM 586 C CA . MET A 1 72 ? 5.792 4.159 1.392 1.00 97.75 72 MET A CA 1
ATOM 587 C C . MET A 1 72 ? 6.644 4.374 0.138 1.00 97.75 72 MET A C 1
ATOM 589 O O . MET A 1 72 ? 6.613 5.460 -0.436 1.00 97.75 72 MET A O 1
ATOM 593 N N . ASN A 1 73 ? 7.342 3.346 -0.350 1.00 97.94 73 ASN A N 1
ATOM 594 C CA . ASN A 1 73 ? 8.147 3.454 -1.568 1.00 97.94 73 ASN A CA 1
ATOM 595 C C . ASN A 1 73 ? 7.282 3.717 -2.808 1.00 97.94 73 ASN A C 1
ATOM 597 O O . ASN A 1 73 ? 7.647 4.547 -3.639 1.00 97.94 73 ASN A O 1
ATOM 601 N N . TYR A 1 74 ? 6.100 3.101 -2.904 1.00 98.06 74 TYR A N 1
ATOM 602 C CA . TYR A 1 74 ? 5.128 3.451 -3.943 1.00 98.06 74 TYR A CA 1
ATOM 603 C C . TYR A 1 74 ? 4.640 4.901 -3.822 1.00 98.06 74 TYR A C 1
ATOM 605 O O . TYR A 1 74 ? 4.547 5.578 -4.841 1.00 98.06 74 TYR A O 1
ATOM 613 N N . ALA A 1 75 ? 4.374 5.407 -2.613 1.00 96.94 75 ALA A N 1
ATOM 614 C CA . ALA A 1 75 ? 4.021 6.817 -2.417 1.00 96.94 75 ALA A CA 1
ATOM 615 C C . ALA A 1 75 ? 5.149 7.757 -2.873 1.00 96.94 75 ALA A C 1
ATOM 617 O O . ALA A 1 75 ? 4.897 8.751 -3.554 1.00 96.94 75 ALA A O 1
ATOM 618 N N . VAL A 1 76 ? 6.404 7.413 -2.569 1.00 95.38 76 VAL A N 1
ATOM 619 C CA . VAL A 1 76 ? 7.581 8.145 -3.062 1.00 95.38 76 VAL A CA 1
ATOM 620 C C . VAL A 1 76 ? 7.677 8.068 -4.587 1.00 95.38 76 VAL A C 1
ATOM 622 O O . VAL A 1 76 ? 8.006 9.069 -5.217 1.00 95.38 76 VAL A O 1
ATOM 625 N N . ALA A 1 77 ? 7.359 6.927 -5.202 1.00 95.75 77 ALA A N 1
ATOM 626 C CA . ALA A 1 77 ? 7.314 6.804 -6.656 1.00 95.75 77 ALA A CA 1
ATOM 627 C C . ALA A 1 77 ? 6.249 7.723 -7.278 1.00 95.75 77 ALA A C 1
ATOM 629 O O . ALA A 1 77 ? 6.529 8.377 -8.279 1.00 95.75 77 ALA A O 1
ATOM 630 N N . VAL A 1 78 ? 5.072 7.859 -6.652 1.00 94.81 78 VAL A N 1
ATOM 631 C CA . VAL A 1 78 ? 4.074 8.854 -7.085 1.00 94.81 78 VAL A CA 1
ATOM 632 C C . VAL A 1 78 ? 4.630 10.273 -6.978 1.00 94.81 78 VAL A C 1
ATOM 634 O O . VAL A 1 78 ? 4.510 11.050 -7.922 1.00 94.81 78 VAL A O 1
ATOM 637 N N . TYR A 1 79 ? 5.270 10.609 -5.855 1.00 91.88 79 TYR A N 1
ATOM 638 C CA . TYR A 1 79 ? 5.886 11.923 -5.655 1.00 91.88 79 TYR A CA 1
ATOM 639 C C . TYR A 1 79 ? 6.968 12.226 -6.705 1.00 91.88 79 TYR A C 1
ATOM 641 O O . TYR A 1 79 ? 7.084 13.357 -7.162 1.00 91.88 79 TYR A O 1
ATOM 649 N N . LYS A 1 80 ? 7.715 11.204 -7.138 1.00 92.75 80 LYS A N 1
ATOM 650 C CA . LYS A 1 80 ? 8.700 11.267 -8.230 1.00 92.75 80 LYS A CA 1
ATOM 651 C C . LYS A 1 80 ? 8.078 11.190 -9.636 1.00 92.75 80 LYS A C 1
ATOM 653 O O . LYS A 1 80 ? 8.801 10.978 -10.603 1.00 92.75 80 LYS A O 1
ATOM 658 N N . HIS A 1 81 ? 6.760 11.350 -9.758 1.00 93.25 81 HIS A N 1
ATOM 659 C CA . HIS A 1 81 ? 6.015 11.353 -11.021 1.00 93.25 81 HIS A CA 1
ATOM 660 C C . HIS A 1 81 ? 6.080 10.045 -11.830 1.00 93.25 81 HIS A C 1
ATOM 662 O O . HIS A 1 81 ? 5.849 10.059 -13.040 1.00 93.25 81 HIS A O 1
ATOM 668 N N . LEU A 1 82 ? 6.339 8.898 -11.188 1.00 95.31 82 LEU A N 1
ATOM 669 C CA . LEU A 1 82 ? 6.165 7.607 -11.855 1.00 95.31 82 LEU A CA 1
ATOM 670 C C . LEU A 1 82 ? 4.674 7.299 -12.062 1.00 95.31 82 LEU A C 1
ATOM 672 O O . LEU A 1 82 ? 3.825 7.668 -11.248 1.00 95.31 82 LEU A O 1
ATOM 676 N N . LEU A 1 83 ? 4.361 6.562 -13.133 1.00 95.38 83 LEU A N 1
ATOM 677 C CA . LEU A 1 83 ? 2.996 6.223 -13.568 1.00 95.38 83 LEU A CA 1
ATOM 678 C C . LEU A 1 83 ? 2.333 5.123 -12.714 1.00 95.38 83 LEU A C 1
ATOM 680 O O . LEU A 1 83 ? 1.801 4.139 -13.224 1.00 95.38 83 LEU A O 1
ATOM 684 N N . VAL A 1 84 ? 2.361 5.281 -11.392 1.00 96.94 84 VAL A N 1
ATOM 685 C CA . VAL A 1 84 ? 1.669 4.400 -10.447 1.00 96.94 84 VAL A CA 1
ATOM 686 C C . VAL A 1 84 ? 0.159 4.521 -10.656 1.00 96.94 84 VAL A C 1
ATOM 688 O O . VAL A 1 84 ? -0.409 5.613 -10.612 1.00 96.94 84 VAL A O 1
ATOM 691 N N . SER A 1 85 ? -0.531 3.391 -10.810 1.00 97.06 85 SER A N 1
ATOM 692 C CA . SER A 1 85 ? -1.993 3.373 -10.841 1.00 97.06 85 SER A CA 1
ATOM 693 C C . SER A 1 85 ? -2.545 3.731 -9.459 1.00 97.06 85 SER A C 1
ATOM 695 O O . SER A 1 85 ? -2.535 2.902 -8.545 1.00 97.06 85 SER A O 1
ATOM 697 N N . MET A 1 86 ? -3.032 4.966 -9.305 1.00 96.44 86 MET A N 1
ATOM 698 C CA . MET A 1 86 ? -3.542 5.480 -8.026 1.00 96.44 86 MET A CA 1
ATOM 699 C C . MET A 1 86 ? -4.722 4.655 -7.499 1.00 96.44 86 MET A C 1
ATOM 701 O O . MET A 1 86 ? -4.754 4.309 -6.323 1.00 96.44 86 MET A O 1
ATOM 705 N N . GLY A 1 87 ? -5.650 4.265 -8.378 1.00 97.81 87 GLY A N 1
ATOM 706 C CA . GLY A 1 87 ? -6.794 3.426 -8.012 1.00 97.81 87 GLY A CA 1
ATOM 707 C C . GLY A 1 87 ? -6.372 2.085 -7.410 1.00 97.81 87 GLY A C 1
ATOM 708 O O . GLY A 1 87 ? -6.830 1.707 -6.332 1.00 97.81 87 GLY A O 1
ATOM 709 N N . ALA A 1 88 ? -5.436 1.392 -8.071 1.00 97.69 88 ALA A N 1
ATOM 710 C CA . ALA A 1 88 ? -4.901 0.128 -7.572 1.00 97.69 88 ALA A CA 1
ATOM 711 C C . ALA A 1 88 ? -4.123 0.314 -6.261 1.00 97.69 88 ALA A C 1
ATOM 713 O O . ALA A 1 88 ? -4.213 -0.532 -5.373 1.00 97.69 88 ALA A O 1
ATOM 714 N N . TYR A 1 89 ? -3.377 1.416 -6.135 1.00 98.19 89 TYR A N 1
ATOM 715 C CA . TYR A 1 89 ? -2.630 1.755 -4.928 1.00 98.19 89 TYR A CA 1
ATOM 716 C C . TYR A 1 89 ? -3.554 1.975 -3.728 1.00 98.19 89 TYR A C 1
ATOM 718 O O . TYR A 1 89 ? -3.385 1.301 -2.716 1.00 98.19 89 TYR A O 1
ATOM 726 N N . CYS A 1 90 ? -4.557 2.848 -3.852 1.00 98.31 90 CYS A N 1
ATOM 727 C CA . CYS A 1 90 ? -5.504 3.147 -2.779 1.00 98.31 90 CYS A CA 1
ATOM 728 C C . CYS A 1 90 ? -6.298 1.908 -2.350 1.00 98.31 90 CYS A C 1
ATOM 730 O O . CYS A 1 90 ? -6.370 1.619 -1.157 1.00 98.31 90 CYS A O 1
ATOM 732 N N . LEU A 1 91 ? -6.827 1.139 -3.310 1.00 98.19 91 LEU A N 1
ATOM 733 C CA . LEU A 1 91 ? -7.564 -0.093 -3.019 1.00 98.19 91 LEU A CA 1
ATOM 734 C C . LEU A 1 91 ? -6.702 -1.090 -2.241 1.00 98.19 91 LEU A C 1
ATOM 736 O O . LEU A 1 91 ? -7.126 -1.642 -1.229 1.00 98.19 91 LEU A O 1
ATOM 740 N N . SER A 1 92 ? -5.481 -1.314 -2.717 1.00 98.12 92 SER A N 1
ATOM 741 C CA . SER A 1 92 ? -4.556 -2.247 -2.091 1.00 98.12 92 SER A CA 1
ATOM 742 C C . SER A 1 92 ? -4.126 -1.773 -0.699 1.00 98.12 92 SER A C 1
ATOM 744 O O . SER A 1 92 ? -4.167 -2.542 0.257 1.00 98.12 92 SER A O 1
ATOM 746 N N . LEU A 1 93 ? -3.801 -0.486 -0.548 1.00 98.19 93 LEU A N 1
ATOM 747 C CA . LEU A 1 93 ? -3.409 0.110 0.729 1.00 98.19 93 LEU A CA 1
ATOM 748 C C . LEU A 1 93 ? -4.526 -0.001 1.776 1.00 98.19 93 LEU A C 1
ATOM 750 O O . LEU A 1 93 ? -4.252 -0.368 2.915 1.00 98.19 93 LEU A O 1
ATOM 754 N N . GLN A 1 94 ? -5.785 0.231 1.398 1.00 97.12 94 GLN A N 1
ATOM 755 C CA . GLN A 1 94 ? -6.922 0.057 2.307 1.00 97.12 94 GLN A CA 1
ATOM 756 C C . GLN A 1 94 ? -7.039 -1.382 2.823 1.00 97.12 94 GLN A C 1
ATOM 758 O O . GLN A 1 94 ? -7.223 -1.587 4.021 1.00 97.12 94 GLN A O 1
ATOM 763 N N . LYS 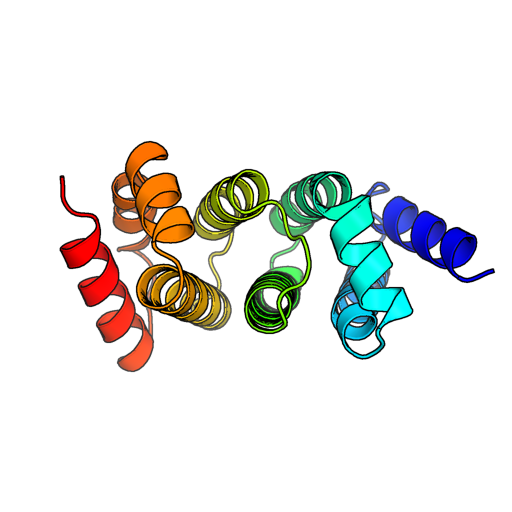A 1 95 ? -6.878 -2.384 1.950 1.00 97.00 95 LYS A N 1
ATOM 764 C CA . LYS A 1 95 ? -6.883 -3.792 2.370 1.00 97.00 95 LYS A CA 1
ATOM 765 C C . LYS A 1 95 ? -5.731 -4.114 3.317 1.00 97.00 95 LYS A C 1
ATOM 767 O O . LYS A 1 95 ? -5.929 -4.810 4.305 1.00 97.00 95 LYS A O 1
ATOM 772 N N . ILE A 1 96 ? -4.535 -3.592 3.050 1.00 97.19 96 ILE A N 1
ATOM 773 C CA . ILE A 1 96 ? -3.381 -3.799 3.932 1.00 97.19 96 ILE A CA 1
ATOM 774 C C . ILE A 1 96 ? -3.600 -3.161 5.305 1.00 97.19 96 ILE A C 1
ATOM 776 O O . ILE A 1 96 ? -3.237 -3.773 6.306 1.00 97.19 96 ILE A O 1
ATOM 780 N N . VAL A 1 97 ? -4.233 -1.986 5.384 1.00 95.88 97 VAL A N 1
ATOM 781 C CA . VAL A 1 97 ? -4.603 -1.370 6.673 1.00 95.88 97 VAL A CA 1
ATOM 782 C C . VAL A 1 97 ? -5.513 -2.284 7.501 1.00 95.88 97 VAL A C 1
ATOM 784 O O . VAL A 1 97 ? -5.376 -2.313 8.718 1.00 95.88 97 VAL A O 1
ATOM 787 N N . GLN A 1 98 ? -6.392 -3.064 6.866 1.00 93.94 98 GLN A N 1
ATOM 788 C CA . GLN A 1 98 ? -7.243 -4.035 7.569 1.00 93.94 98 GLN A CA 1
ATOM 789 C C . GLN A 1 98 ? -6.477 -5.269 8.066 1.00 93.94 98 GLN A C 1
ATOM 791 O O . GLN A 1 98 ? -6.939 -5.935 8.987 1.00 93.94 98 GLN A O 1
ATOM 796 N N . ILE A 1 99 ? -5.341 -5.603 7.446 1.00 93.88 99 ILE A N 1
ATOM 797 C CA . ILE A 1 99 ? -4.568 -6.814 7.761 1.00 93.88 99 ILE A CA 1
ATOM 798 C C . ILE A 1 99 ? -3.484 -6.528 8.805 1.00 93.88 99 ILE A C 1
ATOM 800 O O . ILE A 1 99 ? -3.271 -7.333 9.709 1.00 93.88 99 ILE A O 1
ATOM 804 N N . ILE A 1 100 ? -2.777 -5.401 8.683 1.00 92.25 100 ILE A N 1
ATOM 805 C CA . ILE A 1 100 ? -1.651 -5.083 9.562 1.00 92.25 100 ILE A CA 1
ATOM 806 C C . ILE A 1 100 ? -2.153 -4.751 10.964 1.00 92.25 100 ILE A C 1
ATOM 808 O O . ILE A 1 100 ? -2.883 -3.789 11.150 1.00 92.25 100 ILE A O 1
ATOM 812 N N . LYS A 1 101 ? -1.654 -5.489 11.959 1.00 88.19 101 LYS A N 1
ATOM 813 C CA . LYS A 1 101 ? -1.933 -5.253 13.387 1.00 88.19 101 LYS A CA 1
ATOM 814 C C . LYS A 1 101 ? -0.787 -4.579 14.138 1.00 88.19 101 LYS A C 1
ATOM 816 O O . LYS A 1 101 ? -0.976 -4.048 15.223 1.00 88.19 101 LYS A O 1
ATOM 821 N N . ASN A 1 102 ? 0.420 -4.597 13.567 1.00 90.19 102 ASN A N 1
ATOM 822 C CA . ASN A 1 102 ? 1.601 -4.021 14.206 1.00 90.19 102 ASN A CA 1
ATOM 823 C C . ASN A 1 102 ? 1.480 -2.480 14.278 1.00 90.19 102 ASN A C 1
ATOM 825 O O . ASN A 1 102 ? 1.451 -1.846 13.215 1.00 90.19 102 ASN A O 1
ATOM 829 N N . PRO A 1 103 ? 1.496 -1.859 15.475 1.00 90.81 103 PRO A N 1
ATOM 830 C CA . PRO A 1 103 ? 1.254 -0.420 15.629 1.00 90.81 103 PRO A CA 1
ATOM 831 C C . PRO A 1 103 ? 2.226 0.469 14.851 1.00 90.81 103 PRO A C 1
ATOM 833 O O . PRO A 1 103 ? 1.825 1.443 14.216 1.00 90.81 103 PRO A O 1
ATOM 836 N N . HIS A 1 104 ? 3.512 0.112 14.832 1.00 90.94 104 HIS A N 1
ATOM 837 C CA . HIS A 1 104 ? 4.533 0.889 14.128 1.00 90.94 104 HIS A CA 1
ATOM 838 C C . HIS A 1 104 ? 4.351 0.842 12.601 1.00 90.94 104 HIS A C 1
ATOM 840 O O . HIS A 1 104 ? 4.538 1.840 11.903 1.00 90.94 104 HIS A O 1
ATOM 846 N N . SER A 1 105 ? 3.957 -0.315 12.073 1.00 94.75 105 SER A N 1
ATOM 847 C CA . SER A 1 105 ? 3.656 -0.493 10.651 1.00 94.75 105 SER A CA 1
ATOM 848 C C . SER A 1 105 ? 2.358 0.219 10.273 1.00 94.75 105 SER A C 1
ATOM 850 O O . SER A 1 105 ? 2.305 0.890 9.245 1.00 94.75 105 SER A O 1
ATOM 852 N N . MET A 1 106 ? 1.339 0.151 11.132 1.00 94.56 106 MET A N 1
ATOM 853 C CA . MET A 1 106 ? 0.077 0.868 10.954 1.00 94.56 106 MET A CA 1
ATOM 854 C C . MET A 1 106 ? 0.281 2.386 10.942 1.00 94.56 106 MET A C 1
ATOM 856 O O . MET A 1 106 ? -0.211 3.064 10.041 1.00 94.56 106 MET A O 1
ATOM 860 N N . PHE A 1 107 ? 1.085 2.913 11.868 1.00 93.88 107 PHE A N 1
ATOM 861 C CA . PHE A 1 107 ? 1.482 4.319 11.878 1.00 93.88 107 PHE A CA 1
ATOM 862 C C . PHE A 1 107 ? 2.070 4.758 10.533 1.00 93.88 107 PHE A C 1
ATOM 864 O O . PHE A 1 107 ? 1.639 5.765 9.971 1.00 93.88 107 PHE A O 1
ATOM 871 N N . LYS A 1 108 ? 3.008 3.980 9.972 1.00 94.94 108 LYS A N 1
ATOM 872 C CA . LYS A 1 108 ? 3.600 4.267 8.655 1.00 94.94 108 LYS A CA 1
ATOM 873 C C . LYS A 1 108 ? 2.550 4.311 7.550 1.00 94.94 108 LYS A C 1
ATOM 875 O O . LYS A 1 108 ? 2.599 5.207 6.708 1.00 94.94 108 LYS A O 1
ATOM 880 N N . LEU A 1 109 ? 1.581 3.396 7.555 1.00 97.00 109 LEU A N 1
ATOM 881 C CA . LEU A 1 109 ? 0.490 3.417 6.580 1.00 97.00 109 LEU A CA 1
ATOM 882 C C . LEU A 1 109 ? -0.404 4.647 6.743 1.00 97.00 109 LEU A C 1
ATOM 884 O O . LEU A 1 109 ? -0.751 5.273 5.748 1.00 97.00 109 LEU A O 1
ATOM 888 N N . PHE A 1 110 ? -0.731 5.047 7.971 1.00 96.75 110 PHE A N 1
ATOM 889 C CA . PHE A 1 110 ? -1.524 6.253 8.221 1.00 96.75 110 PHE A CA 1
ATOM 890 C C . PHE A 1 110 ? -0.807 7.526 7.783 1.00 96.75 110 PHE A C 1
ATOM 892 O O . PHE A 1 110 ? -1.416 8.369 7.124 1.00 96.75 110 PHE A O 1
ATOM 899 N N . VAL A 1 111 ? 0.494 7.640 8.069 1.00 95.19 111 VAL A N 1
ATOM 900 C CA . VAL A 1 111 ? 1.337 8.712 7.518 1.00 95.19 111 VAL A CA 1
ATOM 901 C C . VAL A 1 111 ? 1.243 8.703 5.996 1.00 95.19 111 VAL A C 1
ATOM 903 O O . VAL A 1 111 ? 0.967 9.732 5.391 1.00 95.19 111 VAL A O 1
ATOM 906 N N . THR A 1 112 ? 1.405 7.531 5.382 1.00 96.88 112 THR A N 1
ATOM 907 C CA . THR A 1 112 ? 1.377 7.372 3.926 1.00 96.88 112 THR A CA 1
ATOM 908 C C . THR A 1 112 ? 0.049 7.833 3.328 1.00 96.88 112 THR A C 1
ATOM 910 O O . THR A 1 112 ? 0.045 8.628 2.391 1.00 96.88 112 THR A O 1
ATOM 913 N N . ILE A 1 113 ? -1.083 7.400 3.889 1.00 97.44 113 ILE A N 1
ATOM 914 C CA . ILE A 1 113 ? -2.421 7.806 3.440 1.00 97.44 113 ILE A CA 1
ATOM 915 C C . ILE A 1 113 ? -2.589 9.318 3.559 1.00 97.44 113 ILE A C 1
ATOM 917 O O . ILE A 1 113 ? -2.991 9.965 2.592 1.00 97.44 113 ILE A O 1
ATOM 921 N N . GLU A 1 114 ? -2.274 9.895 4.720 1.00 95.81 114 GLU A N 1
ATOM 922 C CA . GLU A 1 114 ? -2.444 11.330 4.949 1.00 95.81 114 GLU A CA 1
ATOM 923 C C . GLU A 1 114 ? -1.559 12.148 3.998 1.00 95.81 114 GLU A C 1
ATOM 925 O O . GLU A 1 114 ? -2.042 13.092 3.373 1.00 95.81 114 GLU A O 1
ATOM 930 N N . THR A 1 115 ? -0.294 11.758 3.815 1.00 94.25 115 THR A N 1
ATOM 931 C CA . THR A 1 115 ? 0.626 12.398 2.864 1.00 94.25 115 THR A CA 1
ATOM 932 C C . THR A 1 115 ? 0.087 12.334 1.437 1.00 94.25 115 THR A C 1
ATOM 934 O O . THR A 1 115 ? 0.056 13.358 0.752 1.00 94.25 115 THR A O 1
ATOM 937 N N . MET A 1 116 ? -0.388 11.166 0.998 1.00 96.25 116 MET A N 1
ATOM 938 C CA . MET A 1 116 ? -0.951 10.988 -0.340 1.00 96.25 116 MET A CA 1
ATOM 939 C C . MET A 1 116 ? -2.210 11.833 -0.544 1.00 96.25 116 MET A C 1
ATOM 941 O O . MET A 1 116 ? -2.354 12.463 -1.587 1.00 96.25 116 MET A O 1
ATOM 945 N N . CYS A 1 117 ? -3.085 11.922 0.458 1.00 95.75 117 CYS A N 1
ATOM 946 C CA . CYS A 1 117 ? -4.309 12.722 0.378 1.00 95.75 117 CYS A CA 1
ATOM 947 C C . CYS A 1 117 ? -4.049 14.231 0.391 1.00 95.75 117 CYS A C 1
ATOM 949 O O . CYS A 1 117 ? -4.813 14.980 -0.208 1.00 95.75 117 CYS A O 1
ATOM 951 N N . ILE A 1 118 ? -2.992 14.690 1.070 1.00 93.81 118 ILE A N 1
ATOM 952 C CA . ILE A 1 118 ? -2.586 16.103 1.045 1.00 93.81 118 ILE A CA 1
ATOM 953 C C . ILE A 1 118 ? -2.027 16.480 -0.331 1.00 93.81 118 ILE A C 1
ATOM 955 O O . ILE A 1 118 ? -2.279 17.580 -0.812 1.00 93.81 118 ILE A O 1
ATOM 959 N N . ARG A 1 119 ? -1.238 15.594 -0.947 1.00 92.75 119 ARG A N 1
ATOM 960 C CA . ARG A 1 119 ? -0.503 15.897 -2.185 1.00 92.75 119 ARG A CA 1
ATOM 961 C C . ARG A 1 119 ? -1.286 15.588 -3.459 1.00 92.75 119 ARG A C 1
ATOM 963 O O . ARG A 1 119 ? -1.028 16.213 -4.481 1.00 92.75 119 ARG A O 1
ATOM 970 N N . HIS A 1 120 ? -2.221 14.641 -3.410 1.00 94.31 120 HIS A N 1
ATOM 971 C CA . HIS A 1 120 ? -2.916 14.135 -4.589 1.00 94.31 120 HIS A CA 1
ATOM 972 C C . HIS A 1 120 ? -4.427 14.065 -4.355 1.00 94.31 120 HIS A C 1
ATOM 974 O O . HIS A 1 120 ? -4.937 13.143 -3.715 1.00 94.31 120 HIS A O 1
ATOM 980 N N . THR A 1 121 ? -5.165 15.001 -4.960 1.00 94.88 121 THR A N 1
ATOM 981 C CA . THR A 1 121 ? -6.638 15.028 -4.918 1.00 94.88 121 THR A CA 1
ATOM 982 C C . THR A 1 121 ? -7.248 13.712 -5.407 1.00 94.88 121 THR A C 1
ATOM 984 O O . THR A 1 121 ? -8.225 13.237 -4.834 1.00 94.88 121 THR A O 1
ATOM 987 N N . SER A 1 122 ? -6.642 13.067 -6.411 1.00 95.12 122 SER A N 1
ATOM 988 C CA . SER A 1 122 ? -7.081 11.756 -6.909 1.00 95.12 122 SER A CA 1
ATOM 989 C C . SER A 1 122 ? -7.006 10.656 -5.846 1.00 95.12 122 SER A C 1
ATOM 991 O O . SER A 1 122 ? -7.918 9.834 -5.767 1.00 95.12 122 SER A O 1
ATOM 993 N N . ALA A 1 123 ? -5.976 10.656 -4.992 1.00 97.06 123 ALA A N 1
ATOM 994 C CA . ALA A 1 123 ? -5.863 9.713 -3.882 1.00 97.06 123 ALA A CA 1
ATOM 995 C C . ALA A 1 123 ? -6.981 9.942 -2.857 1.00 97.06 123 ALA A C 1
ATOM 997 O O . ALA A 1 123 ? -7.659 8.993 -2.467 1.00 97.06 123 ALA A O 1
ATOM 998 N N . TYR A 1 124 ? -7.224 11.202 -2.475 1.00 97.50 124 TYR A N 1
ATOM 999 C CA . TYR A 1 124 ? -8.307 11.556 -1.551 1.00 97.50 124 TYR A CA 1
ATOM 1000 C C . TYR A 1 124 ? -9.680 11.119 -2.080 1.00 97.50 124 TYR A C 1
ATOM 1002 O O . TYR A 1 124 ? -10.422 10.442 -1.370 1.00 97.50 124 TYR A O 1
ATOM 1010 N N . LEU A 1 125 ? -10.000 11.455 -3.334 1.00 97.75 125 LEU A N 1
ATOM 1011 C CA . LEU A 1 125 ? -11.275 11.086 -3.954 1.00 97.75 125 LEU A CA 1
ATOM 1012 C C . LEU A 1 125 ? -11.443 9.567 -4.056 1.00 97.75 125 LEU A C 1
ATOM 1014 O O . LEU A 1 125 ? -12.527 9.058 -3.782 1.00 97.75 125 LEU A O 1
ATOM 1018 N N . THR A 1 126 ? -10.369 8.842 -4.378 1.00 98.00 126 THR A N 1
ATOM 1019 C CA . THR A 1 126 ? -10.394 7.374 -4.440 1.00 98.00 126 THR A CA 1
ATOM 1020 C C . THR A 1 126 ? -10.621 6.761 -3.058 1.00 98.00 126 THR A C 1
ATOM 1022 O O . THR A 1 126 ? -11.463 5.888 -2.900 1.00 98.00 126 THR A O 1
ATOM 1025 N N . PHE A 1 127 ? -9.926 7.222 -2.017 1.00 98.19 127 PHE A N 1
ATOM 1026 C CA . PHE A 1 127 ? -10.174 6.723 -0.660 1.00 98.19 127 PHE A CA 1
ATOM 1027 C C . PHE A 1 127 ? -11.575 7.064 -0.149 1.00 98.19 127 PHE A C 1
ATOM 1029 O O . PHE A 1 127 ? -12.173 6.272 0.581 1.00 98.19 127 PHE A O 1
ATOM 1036 N N . LYS A 1 128 ? -12.120 8.219 -0.548 1.00 97.12 128 LYS A N 1
ATOM 1037 C CA . LYS A 1 128 ? -13.502 8.587 -0.238 1.00 97.12 128 LYS A CA 1
ATOM 1038 C C . LYS A 1 128 ? -14.492 7.637 -0.919 1.00 97.12 128 LYS A C 1
ATOM 1040 O O . LYS A 1 128 ? -15.391 7.145 -0.246 1.00 97.12 128 LYS A O 1
ATOM 1045 N N . SER A 1 129 ? -14.307 7.329 -2.206 1.00 97.38 129 SER A N 1
ATOM 1046 C CA . SER A 1 129 ? -15.191 6.403 -2.932 1.00 97.38 129 SER A CA 1
ATOM 1047 C C . SER A 1 129 ? -15.092 4.960 -2.432 1.00 97.38 129 SER A C 1
ATOM 1049 O O . SER A 1 129 ? -16.090 4.247 -2.429 1.00 97.38 129 SER A O 1
ATOM 1051 N N . LEU A 1 130 ? -13.922 4.542 -1.942 1.00 97.06 130 LEU A N 1
ATOM 1052 C CA . LEU A 1 130 ? -13.717 3.234 -1.313 1.00 97.06 130 LEU A CA 1
ATOM 1053 C C . LEU A 1 130 ? -14.197 3.161 0.151 1.00 97.06 130 LEU A C 1
ATOM 1055 O O . LEU A 1 130 ? -14.007 2.138 0.812 1.00 97.06 130 LEU A O 1
ATOM 1059 N N . ASN A 1 131 ? -14.801 4.233 0.676 1.00 96.25 131 ASN A N 1
ATOM 1060 C CA . ASN A 1 131 ? -15.261 4.334 2.061 1.00 96.25 131 ASN A CA 1
ATOM 1061 C C . ASN A 1 131 ? -14.160 4.000 3.089 1.00 96.25 131 ASN A C 1
ATOM 1063 O O . ASN A 1 131 ? -14.375 3.226 4.028 1.00 96.25 131 ASN A O 1
ATOM 1067 N N . LEU A 1 132 ? -12.972 4.601 2.933 1.00 97.06 132 LEU A N 1
ATOM 1068 C CA . LEU A 1 132 ? -11.832 4.390 3.837 1.00 97.06 132 LEU A CA 1
ATOM 1069 C C . LEU A 1 132 ? -12.193 4.621 5.317 1.00 97.06 132 LEU A C 1
ATOM 1071 O O . LEU A 1 132 ? -11.610 3.990 6.196 1.00 97.06 132 LEU A O 1
ATOM 1075 N N . TYR A 1 133 ? -13.170 5.486 5.608 1.00 96.69 133 TYR A N 1
ATOM 1076 C CA . TYR A 1 133 ? -13.661 5.718 6.968 1.00 96.69 133 TYR A CA 1
ATOM 1077 C C . TYR A 1 133 ? -14.059 4.429 7.688 1.00 96.69 133 TYR A C 1
ATOM 1079 O O . TYR A 1 133 ? -13.676 4.238 8.840 1.00 96.69 133 TYR A O 1
ATOM 1087 N N . SER A 1 134 ? -14.768 3.524 7.007 1.00 95.19 134 SER A N 1
ATOM 1088 C CA . SER A 1 134 ? -15.175 2.236 7.581 1.00 95.19 134 SER A CA 1
ATOM 1089 C C . SER A 1 134 ? -13.971 1.401 8.032 1.00 95.19 134 SER A C 1
ATOM 1091 O O . SER A 1 134 ? -13.927 0.936 9.169 1.00 95.19 134 SER A O 1
ATOM 1093 N N . THR A 1 135 ? -12.940 1.307 7.188 1.00 94.75 135 THR A N 1
ATOM 1094 C CA . THR A 1 135 ? -11.665 0.659 7.510 1.00 94.75 135 THR A CA 1
ATOM 1095 C C . THR A 1 135 ? -10.964 1.350 8.682 1.00 94.75 135 THR A C 1
ATOM 1097 O O . THR A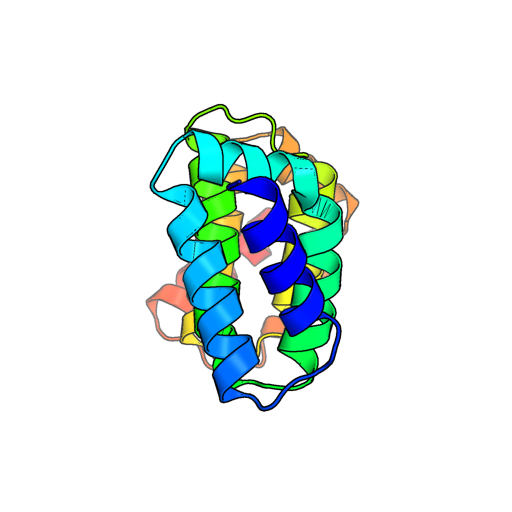 1 135 ? -10.510 0.680 9.603 1.00 94.75 135 THR A O 1
ATOM 1100 N N . LEU A 1 136 ? -10.915 2.684 8.713 1.00 94.62 136 LEU A N 1
ATOM 1101 C CA . LEU A 1 136 ? -10.279 3.413 9.815 1.00 94.62 136 LEU A CA 1
ATOM 1102 C C . LEU A 1 136 ? -10.995 3.179 11.149 1.00 94.62 136 LEU A C 1
ATOM 1104 O O . LEU A 1 136 ? -10.337 3.063 12.175 1.00 94.62 136 LEU A O 1
ATOM 1108 N N . VAL A 1 137 ? -12.326 3.073 11.166 1.00 93.81 137 VAL A N 1
ATOM 1109 C CA . VAL A 1 137 ? -13.071 2.790 12.403 1.00 93.81 137 VAL A CA 1
ATOM 1110 C C . VAL A 1 137 ? -12.681 1.436 12.997 1.00 93.81 137 VAL A C 1
ATOM 1112 O O . VAL A 1 137 ? -12.520 1.361 14.214 1.00 93.81 137 VAL A O 1
ATOM 1115 N N . THR A 1 138 ? -12.435 0.413 12.170 1.00 90.94 138 THR A N 1
ATOM 1116 C CA . THR A 1 138 ? -11.940 -0.892 12.656 1.00 90.94 138 THR A CA 1
ATOM 1117 C C . THR A 1 138 ? -10.545 -0.817 13.274 1.00 90.94 138 THR A C 1
ATOM 1119 O O . THR A 1 138 ? -10.162 -1.695 14.035 1.00 90.94 138 THR A O 1
ATOM 1122 N N . CYS A 1 139 ? -9.790 0.254 13.0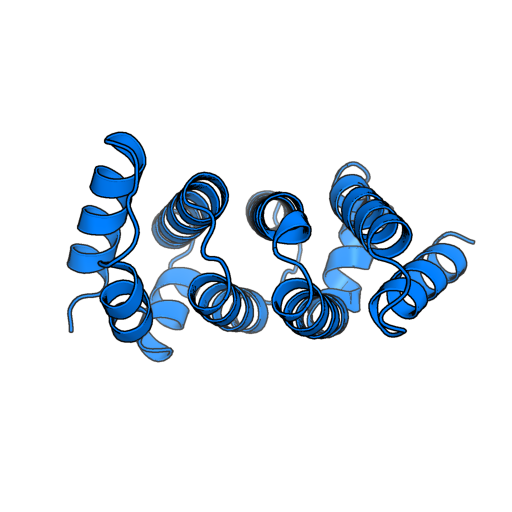10 1.00 89.12 139 CYS A N 1
ATOM 1123 C CA . CYS A 1 139 ? -8.464 0.443 13.581 1.00 89.12 139 CYS A CA 1
ATOM 1124 C C . CYS A 1 139 ? -8.456 1.131 14.956 1.00 89.12 139 CYS A C 1
ATOM 1126 O O . CYS A 1 139 ? -7.383 1.331 15.519 1.00 89.12 139 CYS A O 1
ATOM 1128 N N . LYS A 1 140 ? -9.616 1.512 15.510 1.00 85.44 140 LYS A N 1
ATOM 1129 C CA . LYS A 1 140 ? -9.691 2.184 16.823 1.00 85.44 140 LYS A CA 1
ATOM 1130 C C . LYS A 1 140 ? -9.186 1.323 17.980 1.00 85.44 140 LYS A C 1
ATOM 1132 O O . LYS A 1 140 ? -8.809 1.873 19.007 1.00 85.44 140 LYS A O 1
ATOM 1137 N N . GLU A 1 141 ? -9.215 0.008 17.810 1.00 79.25 141 GLU A N 1
ATOM 1138 C CA . GLU A 1 141 ? -8.830 -0.970 18.829 1.00 79.25 141 GLU A CA 1
ATOM 1139 C C . GLU A 1 141 ? -7.307 -1.127 18.955 1.00 79.25 141 GLU A C 1
ATOM 1141 O O . GLU A 1 141 ? -6.832 -1.723 19.916 1.00 79.25 141 GLU A O 1
ATOM 1146 N N . TYR A 1 142 ? -6.524 -0.588 18.013 1.00 81.62 142 TYR A N 1
ATOM 1147 C CA . TYR A 1 142 ? -5.071 -0.727 18.039 1.00 81.62 142 TYR A CA 1
ATOM 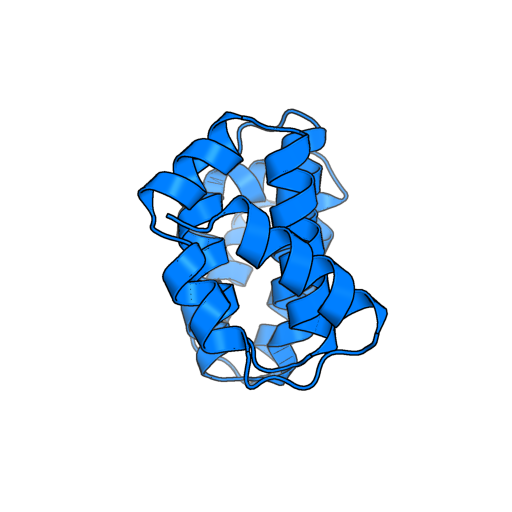1148 C C . TYR A 1 142 ? -4.410 0.325 18.935 1.00 81.62 142 TYR A C 1
ATOM 1150 O O . TYR A 1 142 ? -4.616 1.531 18.781 1.00 81.62 142 TYR A O 1
ATOM 1158 N N . GLU A 1 143 ? -3.534 -0.138 19.826 1.00 80.19 143 GLU A N 1
ATOM 1159 C CA . GLU A 1 143 ? -2.710 0.716 20.678 1.00 80.19 143 GLU A CA 1
ATOM 1160 C C . GLU A 1 143 ? -1.598 1.390 19.862 1.00 80.19 143 GLU A C 1
ATOM 1162 O O . GLU A 1 143 ? -0.526 0.834 19.622 1.00 80.19 143 GLU A O 1
ATOM 1167 N N . LEU A 1 144 ? -1.866 2.609 19.399 1.00 84.31 144 LEU A N 1
ATOM 1168 C CA . LEU A 1 144 ? -0.879 3.462 18.737 1.00 84.31 144 LEU A CA 1
ATOM 1169 C C . LEU A 1 144 ? -0.157 4.343 19.761 1.00 84.31 144 LEU A C 1
ATOM 1171 O O . LEU A 1 144 ? -0.726 4.746 20.776 1.00 84.31 144 LEU A O 1
ATOM 1175 N N . ASP A 1 145 ? 1.077 4.735 19.450 1.00 85.50 145 ASP A N 1
ATOM 1176 C CA . ASP A 1 145 ? 1.766 5.777 20.211 1.00 85.50 145 ASP A CA 1
ATOM 1177 C C . ASP A 1 145 ? 1.071 7.152 20.053 1.00 85.50 145 ASP A C 1
ATOM 1179 O O . ASP A 1 145 ? 0.119 7.332 19.282 1.00 85.50 145 ASP A O 1
ATOM 1183 N N . TYR A 1 146 ? 1.535 8.167 20.790 1.00 81.31 146 TYR A N 1
ATOM 1184 C CA . TYR A 1 146 ? 0.949 9.516 20.737 1.00 81.31 146 TYR A CA 1
ATOM 1185 C C . TYR A 1 146 ? 0.913 10.103 19.310 1.00 81.31 146 TYR A C 1
ATOM 1187 O O . TYR A 1 146 ? -0.067 10.741 18.900 1.00 81.31 146 TYR A O 1
ATOM 1195 N N . LYS A 1 147 ? 1.969 9.863 18.523 1.00 86.50 147 LYS A N 1
ATOM 1196 C CA . LYS A 1 147 ? 2.078 10.365 17.147 1.00 86.50 147 LYS A CA 1
ATOM 1197 C C . LYS A 1 147 ? 1.083 9.656 16.230 1.00 86.50 147 LYS A C 1
ATOM 1199 O O . LYS A 1 147 ? 0.392 10.320 15.455 1.00 86.50 147 LYS A O 1
ATOM 1204 N N . GLY A 1 148 ? 0.955 8.339 16.349 1.00 86.88 148 GLY A N 1
ATOM 1205 C CA . GLY A 1 148 ? 0.005 7.547 15.582 1.00 86.88 148 GLY A CA 1
ATOM 1206 C C . GLY A 1 148 ? -1.437 7.882 15.899 1.00 86.88 148 GLY A C 1
ATOM 1207 O O . GLY A 1 148 ? -2.218 8.083 14.970 1.00 86.88 148 GLY A O 1
ATOM 1208 N N . ASN A 1 149 ? -1.767 8.090 17.172 1.00 90.38 149 ASN A N 1
ATOM 1209 C CA . ASN A 1 149 ? -3.098 8.538 17.571 1.00 90.38 149 ASN A CA 1
ATOM 1210 C C . ASN A 1 149 ? -3.472 9.898 16.969 1.00 90.38 149 ASN A C 1
ATOM 1212 O O . ASN A 1 149 ? -4.605 10.098 16.526 1.00 90.38 149 ASN A O 1
ATOM 1216 N N . THR A 1 150 ? -2.524 10.833 16.909 1.00 92.75 150 THR A N 1
ATOM 1217 C CA . THR A 1 150 ? -2.743 12.152 16.298 1.00 92.75 150 THR A CA 1
ATOM 1218 C C . THR A 1 150 ? -3.095 12.038 14.812 1.00 92.75 150 THR A C 1
ATOM 1220 O O . THR A 1 150 ? -4.089 12.614 14.361 1.00 92.75 150 THR A O 1
ATOM 1223 N N . ILE A 1 151 ? -2.318 11.267 14.044 1.00 94.25 151 ILE A N 1
ATOM 1224 C CA . ILE A 1 151 ? -2.566 11.080 12.605 1.00 94.25 151 ILE A CA 1
ATOM 1225 C C . ILE A 1 151 ? -3.866 10.312 12.373 1.00 94.25 151 ILE A C 1
ATOM 1227 O O . ILE A 1 151 ? -4.664 10.695 11.518 1.00 94.25 151 ILE A O 1
ATOM 1231 N N . PHE A 1 152 ? -4.120 9.277 13.168 1.00 94.81 152 PHE A N 1
ATOM 1232 C CA . PHE A 1 152 ? -5.337 8.484 13.079 1.00 94.81 152 PHE A CA 1
ATOM 1233 C C . PHE A 1 152 ? -6.602 9.330 13.296 1.00 94.81 152 PHE A C 1
ATOM 1235 O O . PHE A 1 152 ? -7.524 9.293 12.481 1.00 94.81 152 PHE A O 1
ATOM 1242 N N . LYS A 1 153 ? -6.623 10.184 14.330 1.00 94.00 153 LYS A N 1
ATOM 1243 C CA . LYS A 1 153 ? -7.728 11.130 14.573 1.00 94.00 153 LYS A CA 1
ATOM 1244 C C . LYS A 1 153 ? -7.920 12.105 13.410 1.00 94.00 153 LYS A C 1
ATOM 1246 O O . LYS A 1 153 ? -9.057 12.396 13.033 1.00 94.00 153 LYS A O 1
ATOM 1251 N N . LYS A 1 154 ? -6.825 12.592 12.816 1.00 95.44 154 LYS A N 1
ATOM 1252 C CA . LYS A 1 154 ? -6.869 13.475 11.642 1.00 95.44 154 LYS A CA 1
ATOM 1253 C C . LYS A 1 154 ? -7.511 12.779 10.439 1.00 95.44 154 LYS A C 1
ATOM 1255 O O . LYS A 1 154 ? -8.398 13.357 9.813 1.00 95.44 154 LYS A O 1
ATOM 1260 N N . LEU A 1 155 ? -7.115 11.535 10.163 1.00 96.50 155 LEU A N 1
ATOM 1261 C CA . LEU A 1 155 ? -7.687 10.714 9.093 1.00 96.50 155 LEU A CA 1
ATOM 1262 C C . LEU A 1 155 ? -9.176 10.432 9.323 1.00 96.50 155 LEU A C 1
ATOM 1264 O O . LEU A 1 155 ? -9.979 10.645 8.416 1.00 96.50 155 LEU A O 1
ATOM 1268 N N . LEU A 1 156 ? -9.567 10.034 10.539 1.00 95.75 156 LEU A N 1
ATOM 1269 C CA . LEU A 1 156 ? -10.975 9.816 10.890 1.00 95.75 156 LEU A CA 1
ATOM 1270 C C . LEU A 1 156 ? -11.825 11.069 10.658 1.00 95.75 156 LEU A C 1
ATOM 1272 O O . LEU A 1 156 ? -12.915 10.970 10.103 1.00 95.75 156 LEU A O 1
ATOM 1276 N N . LYS A 1 157 ? -11.330 12.249 11.050 1.00 95.44 157 LYS A N 1
ATOM 1277 C CA . LYS A 1 157 ? -12.027 13.521 10.811 1.00 95.44 157 LYS A CA 1
ATOM 1278 C C . LYS A 1 157 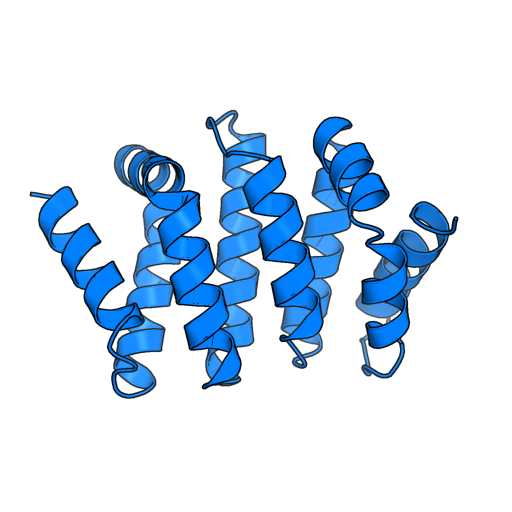? -12.134 13.838 9.317 1.00 95.44 157 LYS A C 1
ATOM 1280 O O . LYS A 1 157 ? -13.177 14.305 8.880 1.00 95.44 157 LYS A O 1
ATOM 1285 N N . ARG A 1 158 ? -11.070 13.589 8.545 1.00 95.88 158 ARG A N 1
ATOM 1286 C CA . ARG A 1 158 ? -11.000 13.875 7.102 1.00 95.88 158 ARG A CA 1
ATOM 1287 C C . ARG A 1 158 ? -11.973 13.030 6.277 1.00 95.88 158 ARG A C 1
ATOM 1289 O O . ARG A 1 158 ? -12.512 13.529 5.293 1.00 95.88 158 ARG A O 1
ATOM 1296 N N . PHE A 1 159 ? -12.137 11.759 6.637 1.00 96.00 159 PHE A N 1
ATOM 1297 C CA . PHE A 1 159 ? -12.938 10.800 5.872 1.00 96.00 159 PHE A CA 1
ATOM 1298 C C . PHE A 1 159 ? -14.334 10.560 6.439 1.00 96.00 159 PHE A C 1
ATOM 1300 O O . PHE A 1 159 ? -15.080 9.786 5.847 1.00 96.00 159 PHE A O 1
ATOM 1307 N N . LYS A 1 160 ? -14.695 11.208 7.553 1.00 92.62 160 LYS A N 1
ATOM 1308 C CA . LYS A 1 160 ? -16.048 11.127 8.107 1.00 92.62 160 LYS A CA 1
ATOM 1309 C C . LYS A 1 160 ? -17.084 11.444 7.002 1.00 92.62 160 LYS A C 1
ATOM 1311 O O . LYS A 1 160 ? -16.860 12.428 6.293 1.00 92.62 160 LYS A O 1
ATOM 1316 N N . PRO A 1 161 ? -18.133 10.611 6.835 1.00 86.75 161 PRO A N 1
ATOM 1317 C CA . PRO A 1 161 ? -19.187 10.825 5.843 1.00 86.75 161 PRO A CA 1
ATOM 1318 C C . PRO A 1 161 ? -19.846 12.199 5.954 1.00 86.75 161 PRO A C 1
ATOM 1320 O O . PRO A 1 161 ? -19.998 12.680 7.105 1.00 86.75 161 PRO A O 1
#

InterPro domains:
  IPR011989 Armadillo-like helical [G3DSA:1.25.10.10] (2-157)
  IPR013535 PUL domain [PF08324] (22-81)